Protein AF-A0AAN6XUP8-F1 (afdb_monomer_lite)

Radius of gyration: 24.89 Å; chains: 1; bounding box: 35×72×82 Å

Sequence (169 aa):
DGTSRHLLEGSRAVVALKTVSRFWGEDKVQHYRWAERGESYCNKLCTAAREVKGWDEAVVKLNRLIHSRARQLRVGGVKVSVNSIEPQDLISLRVWSHKDTYTRKVDEREIVLPFRELAATDLPAGFCFDRFGLLIRMEEQRPESVPEGGVMIDGVVSEWSQQVQRPRK

Organism: NCBI:txid261697

Secondary structure (DSSP, 8-state):
--SSHHHHTT-HHHHHHHHHHHHH-HHHHHHTTGGGG-HHHHHHHHHHHHHS--HHHHHHHHHHHHHHHHHHS-TT-S---S----HHHHHHHHH--SSS-EEEEETTEEEEE-SSPPPGGGSPTTEEE-TTS-EEEPP------------------------------

Structure (mmCIF, N/CA/C/O backbone):
data_AF-A0AAN6XUP8-F1
#
_entry.id   AF-A0AAN6XUP8-F1
#
loop_
_atom_site.group_PDB
_atom_site.id
_atom_site.type_symbol
_atom_site.label_atom_id
_atom_site.label_alt_id
_atom_site.label_comp_id
_atom_site.label_asym_id
_atom_site.label_entity_id
_atom_site.label_seq_id
_atom_site.pdbx_PDB_ins_code
_atom_site.Cartn_x
_atom_site.Cartn_y
_atom_site.Cartn_z
_atom_site.occupancy
_atom_site.B_iso_or_equiv
_atom_site.auth_seq_id
_atom_site.auth_comp_id
_atom_site.auth_asym_id
_atom_site.auth_atom_id
_atom_site.pdbx_PDB_model_num
ATOM 1 N N . ASP A 1 1 ? -10.607 -14.827 34.133 1.00 43.28 1 ASP A N 1
ATOM 2 C CA . ASP A 1 1 ? -9.532 -14.628 33.149 1.00 43.28 1 ASP A CA 1
ATOM 3 C C . ASP A 1 1 ? -10.040 -13.738 32.011 1.00 43.28 1 ASP A C 1
ATOM 5 O O . ASP A 1 1 ? -10.619 -14.221 31.048 1.00 43.28 1 ASP A O 1
ATOM 9 N N . GLY A 1 2 ? -10.012 -12.415 32.211 1.00 45.12 2 GLY A N 1
ATOM 10 C CA . GLY A 1 2 ? -10.799 -11.459 31.409 1.00 45.12 2 GLY A CA 1
ATOM 11 C C . GLY A 1 2 ? -10.144 -10.092 31.208 1.00 45.12 2 GLY A C 1
ATOM 12 O O . GLY A 1 2 ? -10.794 -9.155 30.761 1.00 45.12 2 GLY A O 1
ATOM 13 N N . THR A 1 3 ? -8.859 -9.957 31.530 1.00 47.84 3 THR A N 1
ATOM 14 C CA . THR A 1 3 ? -8.181 -8.653 31.624 1.00 47.84 3 THR A CA 1
ATOM 15 C C . THR A 1 3 ? -7.469 -8.231 30.333 1.00 47.84 3 THR A C 1
ATOM 17 O O . THR A 1 3 ? -7.049 -7.086 30.212 1.00 47.84 3 THR A O 1
ATOM 20 N N . SER A 1 4 ? -7.346 -9.123 29.341 1.00 47.72 4 SER A N 1
ATOM 21 C CA . SER A 1 4 ? -6.520 -8.876 28.145 1.00 47.72 4 SER A CA 1
ATOM 22 C C . SER A 1 4 ? -7.267 -8.191 26.985 1.00 47.72 4 SER A C 1
ATOM 24 O O . SER A 1 4 ? -6.672 -7.418 26.238 1.00 47.72 4 SER A O 1
ATOM 26 N N . ARG A 1 5 ? -8.591 -8.382 26.852 1.00 45.69 5 ARG A N 1
ATOM 27 C CA . ARG A 1 5 ? -9.361 -7.776 25.741 1.00 45.69 5 ARG A CA 1
ATOM 28 C C . ARG A 1 5 ? -9.544 -6.261 25.883 1.00 45.69 5 ARG A C 1
ATOM 30 O O . ARG A 1 5 ? -9.536 -5.559 24.880 1.00 45.69 5 ARG A O 1
ATOM 37 N N . HIS A 1 6 ? -9.618 -5.749 27.111 1.00 40.41 6 HIS A N 1
ATOM 38 C CA . HIS A 1 6 ? -9.923 -4.335 27.360 1.00 40.41 6 HIS A CA 1
ATOM 39 C C . HIS A 1 6 ? -8.721 -3.384 27.184 1.00 40.41 6 HIS A C 1
ATOM 41 O O . HIS A 1 6 ? -8.918 -2.203 26.910 1.00 40.41 6 HIS A O 1
ATOM 47 N N . LEU A 1 7 ? -7.477 -3.873 27.298 1.00 46.56 7 LEU A N 1
ATOM 48 C CA . LEU A 1 7 ? -6.267 -3.053 27.099 1.00 46.56 7 LEU A CA 1
ATOM 49 C C . LEU A 1 7 ? -5.947 -2.802 25.617 1.00 46.56 7 LEU A C 1
ATOM 51 O O . LEU A 1 7 ? -5.329 -1.794 25.276 1.00 46.56 7 LEU A O 1
ATOM 55 N N . LEU A 1 8 ? -6.390 -3.686 24.721 1.00 51.88 8 LEU A N 1
ATOM 56 C CA . LEU A 1 8 ? -6.161 -3.539 23.282 1.00 51.88 8 LEU A CA 1
ATOM 57 C C . LEU A 1 8 ? -7.127 -2.532 22.646 1.00 51.88 8 LEU A C 1
ATOM 59 O O . LEU A 1 8 ? -6.743 -1.818 21.717 1.00 51.88 8 LEU A O 1
ATOM 63 N N . GLU A 1 9 ? -8.343 -2.414 23.183 1.00 49.88 9 GLU A N 1
ATOM 64 C CA . GLU A 1 9 ? -9.454 -1.666 22.582 1.00 49.88 9 GLU A CA 1
ATOM 65 C C . GLU A 1 9 ? -9.272 -0.133 22.595 1.00 49.88 9 GLU A C 1
ATOM 67 O O . GLU A 1 9 ? -9.899 0.577 21.804 1.00 49.88 9 GLU A O 1
ATOM 72 N N . GLY A 1 10 ? -8.335 0.366 23.411 1.00 58.22 10 GLY A N 1
ATOM 73 C CA . GLY A 1 10 ? -7.898 1.768 23.459 1.00 58.22 10 GLY A CA 1
ATOM 74 C C . GLY A 1 10 ? -6.477 2.024 22.942 1.00 58.22 10 GLY A C 1
ATOM 75 O O . GLY A 1 10 ? -5.986 3.148 23.044 1.00 58.22 10 GLY A O 1
ATOM 76 N N . SER A 1 11 ? -5.788 1.012 22.404 1.00 81.62 11 SER A N 1
ATOM 77 C CA . SER A 1 11 ? -4.419 1.202 21.916 1.00 81.62 11 SER A CA 1
ATOM 78 C C . SER A 1 11 ? -4.391 2.117 20.686 1.00 81.62 11 SER A C 1
ATOM 80 O O . SER A 1 11 ? -5.268 2.071 19.816 1.00 81.62 11 SER A O 1
ATOM 82 N N . ARG A 1 12 ? -3.345 2.943 20.568 1.00 86.06 12 ARG A N 1
ATOM 83 C CA . ARG A 1 12 ? -3.143 3.815 19.397 1.00 86.06 12 ARG A CA 1
ATOM 84 C C . ARG A 1 12 ? -3.084 3.015 18.094 1.00 86.06 12 ARG A C 1
ATOM 86 O O . ARG A 1 12 ? -3.582 3.486 17.075 1.00 86.06 12 ARG A O 1
ATOM 93 N N . ALA A 1 13 ? -2.562 1.788 18.149 1.00 91.75 13 ALA A N 1
ATOM 94 C CA . ALA A 1 13 ? -2.577 0.845 17.036 1.00 91.75 13 ALA A CA 1
ATOM 95 C C . ALA A 1 13 ? -4.009 0.522 16.574 1.00 91.75 13 ALA A C 1
ATOM 97 O O . ALA A 1 13 ? -4.299 0.608 15.383 1.00 91.75 13 ALA A O 1
ATOM 98 N N . VAL A 1 14 ? -4.931 0.232 17.498 1.00 92.56 14 VAL A N 1
ATOM 99 C CA . VAL A 1 14 ? -6.339 -0.034 17.164 1.00 92.56 14 VAL A CA 1
ATOM 100 C C . VAL A 1 14 ? -7.024 1.203 16.585 1.00 92.56 14 VAL A C 1
ATOM 102 O O . VAL A 1 14 ? -7.729 1.093 15.585 1.00 92.56 14 VAL A O 1
ATOM 105 N N . VAL A 1 15 ? -6.789 2.398 17.136 1.00 94.94 15 VAL A N 1
ATOM 106 C CA . VAL A 1 15 ? -7.336 3.652 16.574 1.00 94.94 15 VAL A CA 1
ATOM 107 C C . VAL A 1 15 ? -6.807 3.908 15.157 1.00 94.94 15 VAL A C 1
ATOM 109 O O . VAL A 1 15 ? -7.564 4.289 14.255 1.00 94.94 15 VAL A O 1
ATOM 112 N N . ALA A 1 16 ? -5.515 3.663 14.938 1.00 96.50 16 ALA A N 1
ATOM 113 C CA . ALA A 1 16 ? -4.888 3.762 13.630 1.00 96.50 16 ALA A CA 1
ATOM 114 C C . ALA A 1 16 ? -5.517 2.773 12.636 1.00 96.50 16 ALA A C 1
ATOM 116 O O . ALA A 1 16 ? -5.927 3.181 11.552 1.00 96.50 16 ALA A O 1
ATOM 117 N N . LEU A 1 17 ? -5.690 1.506 13.016 1.00 97.19 17 LEU A N 1
ATOM 118 C CA . LEU A 1 17 ? -6.286 0.487 12.148 1.00 97.19 17 LEU A CA 1
ATOM 119 C C . LEU A 1 17 ? -7.780 0.702 11.891 1.00 97.19 17 LEU A C 1
ATOM 121 O O . LEU A 1 17 ? -8.226 0.471 10.771 1.00 97.19 17 LEU A O 1
ATOM 125 N N . LYS A 1 18 ? -8.541 1.237 12.855 1.00 97.44 18 LYS A N 1
ATOM 126 C CA . LYS A 1 18 ? -9.923 1.698 12.618 1.00 97.44 18 LYS A CA 1
ATOM 127 C C . LYS A 1 18 ? -9.966 2.778 11.536 1.00 97.44 18 LYS A C 1
ATOM 129 O O . LYS A 1 18 ? -10.863 2.780 10.700 1.00 97.44 18 LYS A O 1
ATOM 134 N N . THR A 1 19 ? -8.989 3.685 11.524 1.00 97.38 19 THR A N 1
ATOM 135 C CA . THR A 1 19 ? -8.879 4.710 10.476 1.00 97.38 19 THR A CA 1
ATOM 136 C C . THR A 1 19 ? -8.515 4.094 9.127 1.00 97.38 19 THR A C 1
ATOM 138 O O . THR A 1 19 ? -9.140 4.429 8.127 1.00 97.38 19 THR A O 1
ATOM 141 N N . VAL A 1 20 ? -7.549 3.173 9.091 1.00 98.06 20 VAL A N 1
ATOM 142 C CA . VAL A 1 20 ? -7.164 2.473 7.854 1.00 98.06 20 VAL A CA 1
ATOM 143 C C . VAL A 1 20 ? -8.343 1.685 7.284 1.00 98.06 20 VAL A C 1
ATOM 145 O O . VAL A 1 20 ? -8.612 1.789 6.094 1.00 98.06 20 VAL A O 1
ATOM 148 N N . SER A 1 21 ? -9.093 0.974 8.129 1.00 98.06 21 SER A N 1
ATOM 149 C CA . SER A 1 21 ? -10.299 0.235 7.736 1.00 98.06 21 SER A CA 1
ATOM 150 C C . SER A 1 21 ? -11.332 1.135 7.044 1.00 98.06 21 SER A C 1
ATOM 152 O O . SER A 1 21 ? -11.888 0.756 6.018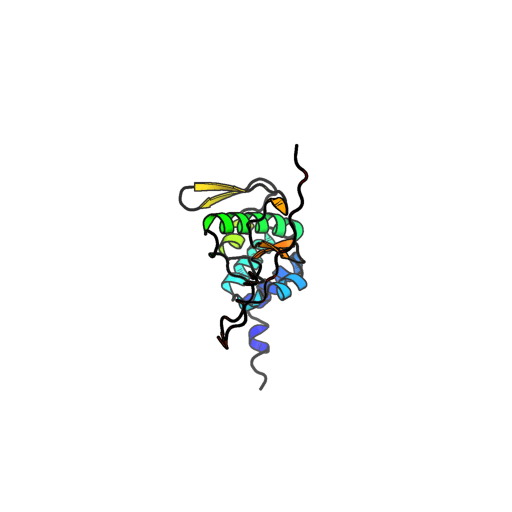 1.00 98.06 21 SER A O 1
ATOM 154 N N . ARG A 1 22 ? -11.526 2.373 7.524 1.00 98.31 22 ARG A N 1
ATOM 155 C CA . ARG A 1 22 ? -12.442 3.340 6.888 1.00 98.31 22 ARG A CA 1
ATOM 156 C C . ARG A 1 22 ? -12.023 3.755 5.476 1.00 98.31 22 ARG A C 1
ATOM 158 O O . ARG A 1 22 ? -12.892 4.117 4.693 1.00 98.31 22 ARG A O 1
ATOM 165 N N . PHE A 1 23 ? -10.726 3.759 5.174 1.00 98.25 23 PHE A N 1
ATOM 166 C CA . PHE A 1 23 ? -10.217 4.161 3.860 1.00 98.25 23 PHE A CA 1
ATOM 167 C C . PHE A 1 23 ? -10.035 2.971 2.916 1.00 98.25 23 PHE A C 1
ATOM 169 O O . PHE A 1 23 ? -10.466 3.020 1.770 1.00 98.25 23 PHE A O 1
ATOM 176 N N . TRP A 1 24 ? -9.415 1.891 3.388 1.00 98.25 24 TRP A N 1
ATOM 177 C CA . TRP A 1 24 ? -8.989 0.770 2.544 1.00 98.25 24 TRP A CA 1
ATOM 178 C C . TRP A 1 24 ? -9.816 -0.504 2.729 1.00 98.25 24 TRP A C 1
ATOM 180 O O . TRP A 1 24 ? -9.667 -1.440 1.946 1.00 98.25 24 TRP A O 1
ATOM 190 N N . GLY A 1 25 ? -10.700 -0.536 3.725 1.00 98.19 25 GLY A N 1
ATOM 191 C CA . GLY A 1 25 ? -11.541 -1.684 4.049 1.00 98.19 25 GLY A CA 1
ATOM 192 C C . GLY A 1 25 ? -10.975 -2.548 5.175 1.00 98.19 25 GLY A C 1
ATOM 193 O O . GLY A 1 25 ? -9.766 -2.766 5.297 1.00 98.19 25 GLY A O 1
ATOM 194 N N . GLU A 1 26 ? -11.874 -3.056 6.015 1.00 97.81 26 GLU A N 1
ATOM 195 C CA . GLU A 1 26 ? -11.540 -3.957 7.122 1.00 97.81 26 GLU A CA 1
ATOM 196 C C . GLU A 1 26 ? -10.979 -5.297 6.637 1.00 97.81 26 GLU A C 1
ATOM 198 O O . GLU A 1 26 ? -10.071 -5.857 7.249 1.00 97.81 26 GLU A O 1
ATOM 203 N N . ASP A 1 27 ? -11.471 -5.782 5.500 1.00 98.06 27 ASP A N 1
ATOM 204 C CA . ASP A 1 27 ? -11.033 -7.021 4.869 1.00 98.06 27 ASP A CA 1
ATOM 205 C C . ASP A 1 27 ? -9.527 -7.015 4.560 1.00 98.06 27 ASP A C 1
ATOM 207 O O . ASP A 1 27 ? -8.857 -8.022 4.788 1.00 98.06 27 ASP A O 1
ATOM 211 N N . LYS A 1 28 ? -8.964 -5.870 4.150 1.00 98.00 28 LYS A N 1
ATOM 212 C CA . LYS A 1 28 ? -7.513 -5.703 3.938 1.00 98.00 28 LYS A CA 1
ATOM 213 C C . LYS A 1 28 ? -6.775 -5.698 5.273 1.00 98.00 28 LYS A C 1
ATOM 215 O O . LYS A 1 28 ? -5.766 -6.384 5.416 1.00 98.00 28 LYS A O 1
ATOM 220 N N . VAL A 1 29 ? -7.289 -4.965 6.267 1.00 97.19 29 VAL A N 1
ATOM 221 C CA . VAL A 1 29 ? -6.680 -4.895 7.609 1.00 97.19 29 VAL A CA 1
ATOM 222 C C . VAL A 1 29 ? -6.511 -6.287 8.214 1.00 97.19 29 VAL A C 1
ATOM 224 O O . VAL A 1 29 ? -5.436 -6.599 8.736 1.00 97.19 29 VAL A O 1
ATOM 227 N N . GLN A 1 30 ? -7.549 -7.119 8.107 1.00 96.44 30 GLN A N 1
ATOM 228 C CA . GLN A 1 30 ? -7.539 -8.497 8.590 1.00 96.44 30 GLN A CA 1
ATOM 229 C C . GLN A 1 30 ? -6.640 -9.390 7.733 1.00 96.44 30 GLN A C 1
ATOM 231 O O . GLN A 1 30 ? -5.786 -10.097 8.266 1.00 96.44 30 GLN A O 1
ATOM 236 N N . HIS A 1 31 ? -6.781 -9.331 6.405 1.00 96.31 31 HIS A N 1
ATOM 237 C CA . HIS A 1 31 ? -6.014 -10.177 5.493 1.00 96.31 31 HIS A CA 1
ATOM 238 C C . HIS A 1 31 ? -4.504 -9.992 5.654 1.00 96.31 31 HIS A C 1
ATOM 240 O O . HIS A 1 31 ? -3.778 -10.970 5.819 1.00 96.31 31 HIS A O 1
ATOM 246 N N . TYR A 1 32 ? -4.037 -8.743 5.694 1.00 96.12 32 TYR A N 1
ATOM 247 C CA . TYR A 1 32 ? -2.618 -8.422 5.843 1.00 96.12 32 TYR A CA 1
ATOM 248 C C . TYR A 1 32 ? -2.126 -8.431 7.292 1.00 96.12 32 TYR A C 1
ATOM 250 O O . TYR A 1 32 ? -0.963 -8.102 7.545 1.00 96.12 32 TYR A O 1
ATOM 258 N N . ARG A 1 33 ? -2.996 -8.768 8.251 1.00 95.38 33 ARG A N 1
ATOM 259 C CA . ARG A 1 33 ? -2.662 -8.889 9.677 1.00 95.38 33 ARG A CA 1
ATOM 260 C C . ARG A 1 33 ? -1.885 -7.684 10.210 1.00 95.38 33 ARG A C 1
ATOM 262 O O . ARG A 1 33 ? -0.920 -7.816 10.961 1.00 95.38 33 ARG A O 1
ATOM 269 N N . TRP A 1 34 ? -2.277 -6.470 9.814 1.00 95.50 34 TRP A N 1
ATOM 270 C CA . TRP A 1 34 ? -1.513 -5.265 10.165 1.00 95.50 34 TRP A CA 1
ATOM 271 C C . TRP A 1 34 ? -1.442 -5.014 11.678 1.00 95.50 34 TRP A C 1
ATOM 273 O O . TRP A 1 34 ? -0.471 -4.418 12.142 1.00 95.50 34 TRP A O 1
ATOM 283 N N . ALA A 1 35 ? -2.404 -5.535 12.445 1.00 92.81 35 ALA A N 1
ATOM 284 C CA . ALA A 1 35 ? -2.395 -5.515 13.909 1.00 92.81 35 ALA A CA 1
ATOM 285 C C . ALA A 1 35 ? -1.162 -6.195 14.526 1.00 92.81 35 ALA A C 1
ATOM 287 O O . ALA A 1 35 ? -0.684 -5.757 15.570 1.00 92.81 35 ALA A O 1
ATOM 288 N N . GLU A 1 36 ? -0.596 -7.204 13.862 1.00 92.75 36 GLU A N 1
ATOM 289 C CA . GLU A 1 36 ? 0.552 -7.969 14.364 1.00 92.75 36 GLU A CA 1
ATOM 290 C C . GLU A 1 36 ? 1.889 -7.228 14.177 1.00 92.75 36 GLU A C 1
ATOM 292 O O . GLU A 1 36 ? 2.898 -7.588 14.777 1.00 92.75 36 GLU A O 1
ATOM 297 N N . ARG A 1 37 ? 1.923 -6.158 13.368 1.00 92.44 37 ARG A N 1
ATOM 298 C CA . ARG A 1 37 ? 3.155 -5.405 13.052 1.00 92.44 37 ARG A CA 1
ATOM 299 C C . ARG A 1 37 ? 3.529 -4.358 14.112 1.00 92.44 37 ARG A C 1
ATOM 301 O O . ARG A 1 37 ? 4.581 -3.727 14.001 1.00 92.44 37 ARG A O 1
ATOM 308 N N . GLY A 1 38 ? 2.675 -4.154 15.115 1.00 92.19 38 GLY A N 1
ATOM 309 C CA . GLY A 1 38 ? 2.888 -3.207 16.209 1.00 92.19 38 GLY A CA 1
ATOM 310 C C . GLY A 1 38 ? 2.503 -1.756 15.894 1.00 92.19 38 GLY A C 1
ATOM 311 O O . GLY A 1 38 ? 2.227 -1.365 14.756 1.00 92.19 38 GLY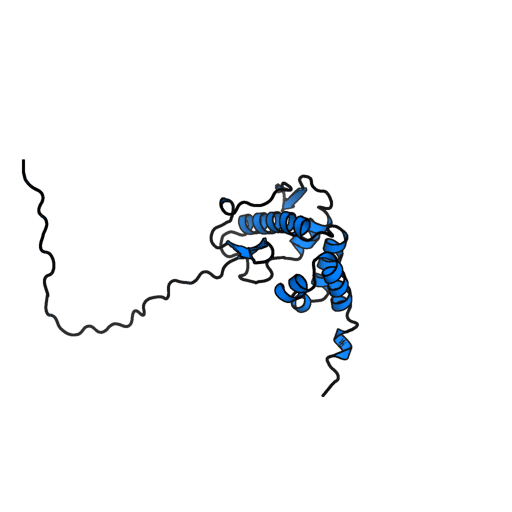 A O 1
ATOM 312 N N . GLU A 1 39 ? 2.487 -0.926 16.939 1.00 94.56 39 GLU A N 1
ATOM 313 C CA . GLU A 1 39 ? 1.937 0.436 16.897 1.00 94.56 39 GLU A CA 1
ATOM 314 C C . GLU A 1 39 ? 2.655 1.359 15.899 1.00 94.56 39 GLU A C 1
ATOM 316 O O . GLU A 1 39 ? 2.009 2.063 15.123 1.00 94.56 39 GLU A O 1
ATOM 321 N N . SER A 1 40 ? 3.992 1.337 15.870 1.00 95.25 40 SER A N 1
ATOM 322 C CA . SER A 1 40 ? 4.790 2.200 14.983 1.00 95.25 40 SER A CA 1
ATOM 323 C C . SER A 1 40 ? 4.496 1.951 13.500 1.00 95.2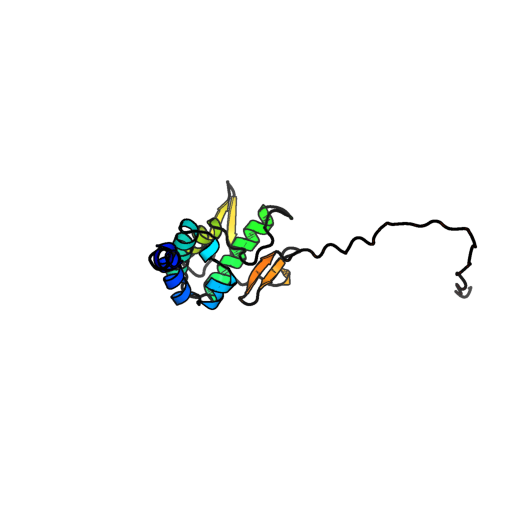5 40 SER A C 1
ATOM 325 O O . SER A 1 40 ? 4.480 2.895 12.702 1.00 95.25 40 SER A O 1
ATOM 327 N N . TYR A 1 41 ? 4.239 0.692 13.129 1.00 96.31 41 TYR A N 1
ATOM 328 C CA . TYR A 1 41 ? 3.820 0.322 11.781 1.00 96.31 41 TYR A CA 1
ATOM 329 C C . TYR A 1 41 ? 2.398 0.821 11.504 1.00 96.31 41 TYR A C 1
ATOM 331 O O . TYR A 1 41 ? 2.177 1.518 10.514 1.00 96.31 41 TYR A O 1
ATOM 339 N N . CYS A 1 42 ? 1.456 0.549 12.415 1.00 97.31 42 CYS A N 1
ATOM 340 C CA . CYS A 1 42 ? 0.058 0.971 12.285 1.00 97.31 42 CYS A CA 1
ATOM 341 C C . CYS A 1 42 ? -0.079 2.496 12.132 1.00 97.31 42 CYS A C 1
ATOM 343 O O . CYS A 1 42 ? -0.873 2.969 11.322 1.00 97.31 42 CYS A O 1
ATOM 345 N N . ASN A 1 43 ? 0.731 3.283 12.845 1.00 96.88 43 ASN A N 1
ATOM 346 C CA . ASN A 1 43 ? 0.726 4.744 12.736 1.00 96.88 43 ASN A CA 1
ATOM 347 C C . ASN A 1 43 ? 1.208 5.236 11.360 1.00 96.88 43 ASN A C 1
ATOM 349 O O . ASN A 1 43 ? 0.609 6.148 10.784 1.00 96.88 43 ASN A O 1
ATOM 353 N N . LYS A 1 44 ? 2.262 4.625 10.798 1.00 97.94 44 LYS A N 1
A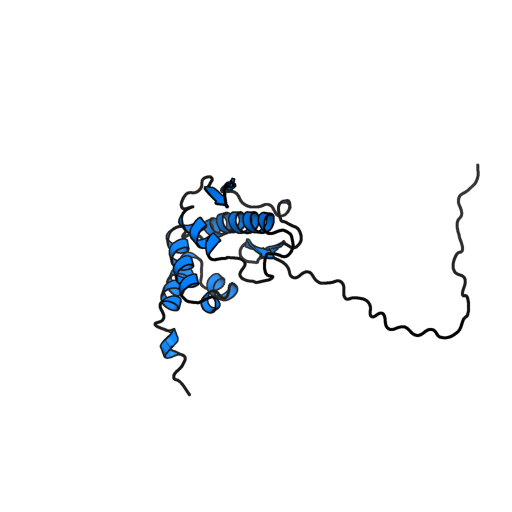TOM 354 C CA . LYS A 1 44 ? 2.720 4.935 9.429 1.00 97.94 44 LYS A CA 1
ATOM 355 C C . LYS A 1 44 ? 1.661 4.568 8.399 1.00 97.94 44 LYS A C 1
ATOM 357 O O . LYS A 1 44 ? 1.373 5.368 7.516 1.00 97.94 44 LYS A O 1
ATOM 362 N N . LEU A 1 45 ? 1.051 3.400 8.565 1.00 97.88 45 LEU A N 1
ATOM 363 C CA . LEU A 1 45 ? -0.014 2.904 7.704 1.00 97.88 45 LEU A CA 1
ATOM 364 C C . LEU A 1 45 ? -1.226 3.845 7.712 1.00 97.88 45 LEU A C 1
ATOM 366 O O . LEU A 1 45 ? -1.700 4.246 6.657 1.00 97.88 45 LEU A O 1
ATOM 370 N N . CYS A 1 46 ? -1.668 4.274 8.896 1.00 98.06 46 CYS A N 1
ATOM 371 C CA . CYS A 1 46 ? -2.741 5.257 9.062 1.00 98.06 46 CYS A CA 1
ATOM 372 C C . CYS A 1 46 ? -2.405 6.596 8.399 1.00 98.06 46 CYS A C 1
ATOM 374 O O . CYS A 1 46 ? -3.255 7.191 7.740 1.00 98.06 46 CYS A O 1
ATOM 376 N N . THR A 1 47 ? -1.160 7.055 8.527 1.00 98.00 47 THR A N 1
ATOM 377 C CA . THR A 1 47 ? -0.726 8.302 7.888 1.00 98.00 47 THR A CA 1
ATOM 378 C C . THR A 1 47 ? -0.752 8.170 6.365 1.00 98.00 47 THR A C 1
ATOM 380 O O . THR A 1 47 ? -1.294 9.039 5.697 1.00 98.00 47 THR A O 1
ATOM 383 N N . ALA A 1 48 ? -0.244 7.066 5.813 1.00 98.00 48 ALA A N 1
ATOM 384 C CA . ALA A 1 48 ? -0.279 6.815 4.375 1.00 98.00 48 ALA A CA 1
ATOM 385 C C . ALA A 1 48 ? -1.716 6.689 3.831 1.00 98.00 48 ALA A C 1
ATOM 387 O O . ALA A 1 48 ? -2.025 7.270 2.797 1.00 98.00 48 ALA A O 1
ATOM 388 N N . ALA A 1 49 ? -2.613 6.010 4.554 1.00 97.88 49 ALA A N 1
ATOM 389 C CA . ALA A 1 49 ? -4.020 5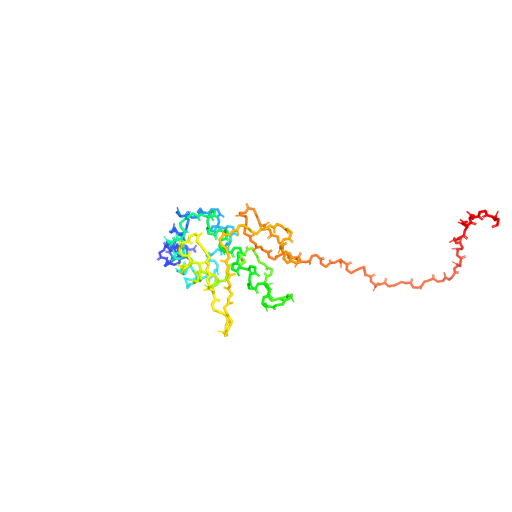.864 4.168 1.00 97.88 49 ALA A CA 1
ATOM 390 C C . ALA A 1 49 ? -4.809 7.184 4.194 1.00 97.88 49 ALA A C 1
ATOM 392 O O . ALA A 1 49 ? -5.791 7.331 3.472 1.00 97.88 49 ALA A O 1
ATOM 393 N N . ARG A 1 50 ? -4.394 8.163 5.009 1.00 97.50 50 ARG A N 1
ATOM 394 C CA . ARG A 1 50 ? -4.999 9.505 4.999 1.00 97.50 50 ARG A CA 1
ATOM 395 C C . ARG A 1 50 ? -4.637 10.297 3.747 1.00 97.50 50 ARG A C 1
ATOM 397 O O . ARG A 1 50 ? -5.491 11.033 3.254 1.00 97.50 50 ARG A O 1
ATOM 404 N N . GLU A 1 51 ? -3.409 10.131 3.260 1.00 97.38 51 GLU A N 1
ATOM 405 C CA . GLU A 1 51 ? -2.925 10.784 2.039 1.00 97.38 51 GLU A CA 1
ATOM 406 C C . GLU A 1 51 ? -3.475 10.096 0.785 1.00 97.38 51 GLU A C 1
ATOM 408 O O . GLU A 1 51 ? -4.011 10.752 -0.103 1.00 97.38 51 GLU A O 1
ATOM 413 N N . VAL A 1 52 ? -3.421 8.762 0.735 1.00 97.31 52 VAL A N 1
ATOM 414 C CA . VAL A 1 52 ? -3.913 7.960 -0.393 1.00 97.31 52 VAL A CA 1
ATOM 415 C C . VAL A 1 52 ? -5.121 7.151 0.062 1.00 97.31 52 VAL A C 1
ATOM 417 O O . VAL A 1 52 ? -5.003 6.005 0.492 1.00 97.31 52 VAL A O 1
ATOM 420 N N . LYS A 1 53 ? -6.301 7.774 0.003 1.00 96.69 53 LYS A N 1
ATOM 421 C CA . LYS A 1 53 ? -7.536 7.225 0.589 1.00 96.69 53 LYS A CA 1
ATOM 422 C C . LYS A 1 53 ? -8.106 6.029 -0.168 1.00 96.69 53 LYS A C 1
ATOM 424 O O . LYS A 1 53 ? -8.698 5.159 0.455 1.00 96.69 53 LYS A O 1
ATOM 429 N N . GLY A 1 54 ? -7.963 5.995 -1.492 1.00 96.88 54 GLY A N 1
ATOM 430 C CA . GLY A 1 54 ? -8.492 4.913 -2.321 1.00 96.88 54 GLY A CA 1
ATOM 431 C C . GLY A 1 54 ? -7.553 3.712 -2.343 1.00 96.88 54 GLY A C 1
ATOM 432 O O . GLY A 1 54 ? -6.370 3.873 -2.644 1.00 96.88 54 GLY A O 1
ATOM 433 N N . TRP A 1 55 ? -8.079 2.514 -2.072 1.00 97.81 55 TRP A N 1
ATOM 434 C CA . TRP A 1 55 ? -7.289 1.281 -2.155 1.00 97.81 55 TRP A CA 1
ATOM 435 C C . TRP A 1 55 ? -6.727 1.051 -3.564 1.00 97.81 55 TRP A C 1
ATOM 437 O O . TRP A 1 55 ? -5.545 0.752 -3.686 1.00 97.81 55 TRP A O 1
ATOM 447 N N . ASP A 1 56 ? -7.518 1.273 -4.617 1.00 97.12 56 ASP A N 1
ATOM 448 C CA . ASP A 1 56 ? -7.086 1.055 -6.009 1.00 97.12 56 ASP A CA 1
ATOM 449 C C . ASP A 1 56 ? -5.884 1.935 -6.388 1.00 97.12 56 ASP A C 1
ATOM 451 O O . ASP A 1 56 ? -4.959 1.514 -7.076 1.00 97.12 56 ASP A O 1
ATOM 455 N N . GLU A 1 57 ? -5.840 3.163 -5.873 1.00 97.44 57 GLU A N 1
ATOM 456 C CA . GLU A 1 57 ? -4.679 4.034 -6.047 1.00 97.44 57 GLU A CA 1
ATOM 457 C C . GLU A 1 57 ? -3.497 3.585 -5.180 1.00 97.44 57 GLU A C 1
ATOM 459 O O . GLU A 1 57 ? -2.352 3.553 -5.645 1.00 97.44 57 GLU A O 1
ATOM 464 N N . ALA A 1 58 ? -3.766 3.233 -3.920 1.00 97.69 58 ALA A N 1
ATOM 465 C CA . ALA A 1 58 ? -2.747 2.780 -2.986 1.00 97.69 58 ALA A CA 1
ATOM 466 C C . ALA A 1 58 ? -2.042 1.522 -3.503 1.00 97.69 58 ALA A C 1
ATOM 468 O O . ALA A 1 58 ? -0.814 1.470 -3.477 1.00 97.69 58 ALA A O 1
ATOM 469 N N . VAL A 1 59 ? -2.784 0.543 -4.026 1.00 97.44 59 VAL A N 1
ATOM 470 C CA . VAL A 1 59 ? -2.225 -0.721 -4.513 1.00 97.44 59 VAL A CA 1
ATOM 471 C C . VAL A 1 59 ? -1.335 -0.508 -5.738 1.00 97.44 59 VAL A C 1
ATOM 473 O O . VAL A 1 59 ? -0.244 -1.072 -5.786 1.00 97.44 59 VAL A O 1
ATOM 476 N N . VAL A 1 60 ? -1.694 0.389 -6.667 1.00 97.75 60 VAL A N 1
ATOM 477 C CA . VAL A 1 60 ? -0.832 0.746 -7.812 1.00 97.75 60 VAL A CA 1
ATOM 478 C C . VAL A 1 60 ? 0.519 1.286 -7.337 1.00 97.75 60 VAL A C 1
ATOM 480 O O . VAL A 1 60 ? 1.576 0.827 -7.782 1.00 97.75 60 VAL A O 1
ATOM 483 N N . LYS A 1 61 ? 0.501 2.236 -6.396 1.00 97.88 61 LYS A N 1
ATOM 484 C CA . LYS A 1 61 ? 1.719 2.859 -5.857 1.00 97.88 61 LYS A CA 1
ATOM 485 C C . LYS A 1 61 ? 2.539 1.873 -5.022 1.00 97.88 61 LYS A C 1
ATOM 487 O O . LYS A 1 61 ? 3.754 1.771 -5.204 1.00 97.88 61 LYS A O 1
ATOM 492 N N . LEU A 1 62 ? 1.889 1.111 -4.142 1.00 97.25 62 LEU A N 1
ATOM 493 C CA . LEU A 1 62 ? 2.532 0.092 -3.308 1.00 97.25 62 LEU A CA 1
ATOM 494 C C . LEU A 1 62 ? 3.197 -0.984 -4.159 1.00 97.25 62 LEU A C 1
ATOM 496 O O . LEU A 1 62 ? 4.350 -1.321 -3.909 1.00 97.25 62 LEU A O 1
ATOM 500 N N . ASN A 1 63 ? 2.535 -1.454 -5.213 1.00 96.56 63 ASN A N 1
ATOM 501 C CA . ASN A 1 63 ? 3.100 -2.442 -6.124 1.00 96.56 63 ASN A CA 1
ATOM 502 C C . ASN A 1 63 ? 4.382 -1.937 -6.789 1.00 96.56 63 ASN A C 1
ATOM 504 O O . ASN A 1 63 ? 5.366 -2.671 -6.857 1.00 96.56 63 ASN A O 1
ATOM 508 N N . ARG A 1 64 ? 4.432 -0.664 -7.203 1.00 95.75 64 ARG A N 1
ATOM 509 C CA . ARG A 1 64 ? 5.658 -0.049 -7.741 1.00 95.75 64 ARG A CA 1
ATOM 510 C C . ARG A 1 64 ? 6.777 0.029 -6.703 1.00 95.75 64 ARG A C 1
ATOM 512 O O . ARG A 1 64 ? 7.929 -0.258 -7.034 1.00 95.75 64 ARG A O 1
ATOM 519 N N . LEU A 1 65 ? 6.450 0.376 -5.460 1.00 94.75 65 LEU A N 1
ATOM 520 C CA . LEU A 1 65 ? 7.413 0.460 -4.358 1.00 94.75 65 LEU A CA 1
ATOM 521 C C . LEU A 1 65 ? 7.979 -0.918 -3.983 1.00 94.75 65 LEU A C 1
ATOM 523 O O . LEU A 1 65 ? 9.202 -1.078 -3.916 1.00 94.75 65 LEU A O 1
ATOM 527 N N . ILE A 1 66 ? 7.108 -1.915 -3.819 1.00 93.25 66 ILE A N 1
ATOM 528 C CA . ILE A 1 66 ? 7.474 -3.303 -3.510 1.00 93.25 66 ILE A CA 1
ATOM 529 C C . ILE A 1 66 ? 8.309 -3.887 -4.650 1.00 93.25 66 ILE A C 1
ATOM 531 O O . ILE A 1 66 ? 9.370 -4.456 -4.399 1.00 93.25 66 ILE A O 1
ATOM 535 N N . HIS A 1 67 ? 7.889 -3.691 -5.902 1.00 92.06 67 HIS A N 1
ATOM 536 C CA . HIS A 1 67 ? 8.622 -4.157 -7.077 1.00 92.06 67 HIS A CA 1
ATOM 537 C C . HIS A 1 67 ? 10.024 -3.546 -7.167 1.00 92.06 67 HIS A C 1
ATOM 539 O O . HIS A 1 67 ? 11.010 -4.262 -7.354 1.00 92.06 67 HIS A O 1
ATOM 545 N N . SER A 1 68 ? 10.140 -2.227 -6.974 1.00 90.56 68 SER A N 1
ATOM 546 C CA . SER A 1 68 ? 11.438 -1.548 -6.939 1.00 90.56 68 SER A CA 1
ATOM 547 C C . SER A 1 68 ? 12.343 -2.128 -5.853 1.00 90.56 68 SER A C 1
ATOM 549 O O . SER A 1 68 ? 13.522 -2.371 -6.109 1.00 90.56 68 SER A O 1
ATOM 551 N N . ARG A 1 69 ? 11.807 -2.379 -4.652 1.00 89.38 69 ARG A N 1
ATOM 552 C CA . ARG A 1 69 ? 12.572 -2.991 -3.559 1.00 89.38 69 ARG A CA 1
ATOM 553 C C . ARG A 1 69 ? 12.996 -4.422 -3.894 1.00 89.38 69 ARG A C 1
ATOM 555 O O . ARG A 1 69 ? 14.148 -4.778 -3.663 1.00 89.38 69 ARG A O 1
ATOM 562 N N . ALA A 1 70 ? 12.098 -5.233 -4.451 1.00 87.44 70 ALA A N 1
ATOM 563 C CA . ALA A 1 70 ? 12.383 -6.617 -4.824 1.00 87.44 70 ALA A CA 1
ATOM 564 C C . ALA A 1 70 ? 13.538 -6.712 -5.835 1.00 87.44 70 ALA A C 1
ATOM 566 O O . ALA A 1 70 ? 14.405 -7.571 -5.700 1.00 87.44 70 ALA A O 1
ATOM 567 N N . ARG A 1 71 ? 13.605 -5.781 -6.798 1.00 85.06 71 ARG A N 1
ATOM 568 C CA . ARG A 1 71 ? 14.718 -5.705 -7.760 1.00 85.06 71 ARG A CA 1
ATOM 569 C C . ARG A 1 71 ? 16.051 -5.307 -7.122 1.00 85.06 71 ARG A C 1
ATOM 571 O O . ARG A 1 71 ? 17.093 -5.747 -7.596 1.00 85.06 71 ARG A O 1
ATOM 578 N N . GLN A 1 72 ? 16.034 -4.489 -6.071 1.00 80.50 72 GLN A N 1
ATOM 579 C CA . GLN A 1 72 ? 17.251 -4.024 -5.392 1.00 80.50 72 GLN A CA 1
ATOM 580 C C . GLN A 1 72 ? 17.866 -5.092 -4.483 1.00 80.50 72 GLN A C 1
ATOM 582 O O . GLN A 1 72 ? 19.082 -5.251 -4.466 1.00 80.50 72 GLN A O 1
ATOM 587 N N . LEU A 1 73 ? 17.040 -5.840 -3.745 1.00 70.69 73 LEU A N 1
ATOM 588 C CA . LEU A 1 73 ? 17.515 -6.758 -2.702 1.00 70.69 73 LEU A CA 1
ATOM 589 C C . LEU A 1 73 ? 18.103 -8.086 -3.223 1.00 70.69 73 LEU A C 1
ATOM 591 O O . LEU A 1 73 ? 18.590 -8.873 -2.415 1.00 70.69 73 LEU A O 1
ATOM 595 N N . ARG A 1 74 ? 18.100 -8.327 -4.546 1.00 61.97 74 ARG A N 1
ATOM 596 C CA . ARG A 1 74 ? 18.382 -9.627 -5.197 1.00 61.97 74 ARG A CA 1
ATOM 597 C C . ARG A 1 74 ? 17.448 -10.755 -4.702 1.00 61.97 74 ARG A C 1
ATOM 599 O O . ARG A 1 74 ? 16.773 -10.654 -3.675 1.00 61.97 74 ARG A O 1
ATOM 606 N N . VAL A 1 75 ? 17.337 -11.824 -5.495 1.00 53.56 75 VAL A N 1
ATOM 607 C CA . VAL A 1 75 ? 16.427 -12.957 -5.234 1.00 53.56 75 VAL A CA 1
ATOM 608 C C . VAL A 1 75 ? 16.730 -13.549 -3.849 1.00 53.56 75 VAL A C 1
ATOM 610 O O . VAL A 1 75 ? 17.851 -13.973 -3.594 1.00 53.56 75 VAL A O 1
ATOM 613 N N . GLY A 1 76 ? 15.741 -13.529 -2.946 1.00 56.25 76 GLY A N 1
ATOM 614 C CA . GLY A 1 76 ? 15.864 -14.029 -1.567 1.00 56.25 76 GLY A CA 1
ATOM 615 C C . GLY A 1 76 ? 15.632 -12.991 -0.460 1.00 56.25 76 GLY A C 1
ATOM 616 O O . GLY A 1 76 ? 15.280 -13.382 0.649 1.00 56.25 76 GLY A O 1
ATOM 617 N N . GLY A 1 77 ? 15.747 -11.688 -0.750 1.00 61.91 77 GLY A N 1
ATOM 618 C CA . GLY A 1 77 ? 15.650 -10.628 0.269 1.00 61.91 77 GLY A CA 1
ATOM 619 C C . GLY A 1 77 ? 14.232 -10.195 0.676 1.00 61.91 77 GLY A C 1
ATOM 620 O O . GLY A 1 77 ? 14.065 -9.503 1.678 1.00 61.91 77 GLY A O 1
ATOM 621 N N . VAL A 1 78 ? 13.197 -10.588 -0.074 1.00 68.31 78 VAL A N 1
ATOM 622 C CA . VAL A 1 78 ? 11.794 -10.314 0.285 1.00 68.31 78 VAL A CA 1
ATOM 623 C C . VAL A 1 78 ? 11.230 -11.519 1.028 1.00 68.31 78 VAL A C 1
ATOM 625 O O . VAL A 1 78 ? 11.318 -12.642 0.538 1.00 68.31 78 VAL A O 1
ATOM 628 N N . LYS A 1 79 ? 10.663 -11.311 2.217 1.00 73.81 79 LYS A N 1
ATOM 629 C CA . LYS A 1 79 ? 10.076 -12.399 3.009 1.00 73.81 79 LYS A CA 1
ATOM 630 C C . LYS A 1 79 ? 8.832 -12.953 2.317 1.00 73.81 79 LYS A C 1
ATOM 632 O O . LYS A 1 79 ? 8.035 -12.187 1.783 1.00 73.81 79 LYS A O 1
ATOM 637 N N . VAL A 1 80 ? 8.658 -14.272 2.367 1.00 81.69 80 VAL A N 1
ATOM 638 C CA . VAL A 1 80 ? 7.369 -14.900 2.055 1.00 81.69 80 VAL A CA 1
ATOM 639 C C . VAL A 1 80 ? 6.411 -14.499 3.173 1.00 81.69 80 VAL A C 1
ATOM 641 O O . VAL A 1 80 ? 6.608 -14.854 4.334 1.00 81.69 80 VAL A O 1
ATOM 644 N N . SER A 1 81 ? 5.444 -13.648 2.851 1.00 82.12 81 SER A N 1
ATOM 645 C CA . SER A 1 81 ? 4.465 -13.139 3.805 1.00 82.12 81 SER A CA 1
ATOM 646 C C . SER A 1 81 ? 3.236 -12.638 3.068 1.00 82.12 81 SER A C 1
ATOM 648 O O . SER A 1 81 ? 3.346 -12.038 1.999 1.00 82.12 81 SER A O 1
ATOM 650 N N . VAL A 1 82 ? 2.074 -12.806 3.701 1.00 85.06 82 VAL A N 1
ATOM 651 C CA . VAL A 1 82 ? 0.825 -12.184 3.246 1.00 85.06 82 VAL A CA 1
ATOM 652 C C . VAL A 1 82 ? 0.961 -10.657 3.245 1.00 85.06 82 VAL A C 1
ATOM 654 O O . VAL A 1 82 ? 0.452 -9.990 2.355 1.00 85.06 82 VAL A O 1
ATOM 657 N N . ASN A 1 83 ? 1.712 -10.084 4.192 1.00 89.19 83 ASN A N 1
ATOM 658 C CA . ASN A 1 83 ? 1.974 -8.650 4.231 1.00 89.19 83 ASN A CA 1
ATOM 659 C C . ASN A 1 83 ? 3.339 -8.316 3.629 1.00 89.19 83 ASN A C 1
ATOM 661 O O . ASN A 1 83 ? 4.358 -8.310 4.320 1.00 89.19 83 ASN A O 1
ATOM 665 N N . SER A 1 84 ? 3.328 -7.969 2.347 1.00 90.31 84 SER A N 1
ATOM 666 C CA . SER A 1 84 ? 4.535 -7.562 1.624 1.00 90.31 84 SER A CA 1
ATOM 667 C C . SER A 1 84 ? 4.892 -6.079 1.790 1.00 90.31 84 SER A C 1
ATOM 669 O O . SER A 1 84 ? 5.902 -5.632 1.251 1.00 90.31 84 SER A O 1
ATOM 671 N N . ILE A 1 85 ? 4.112 -5.297 2.541 1.00 95.06 85 ILE A N 1
ATOM 672 C CA . ILE A 1 85 ? 4.372 -3.870 2.763 1.00 95.06 85 ILE A CA 1
ATOM 673 C C . ILE A 1 85 ? 5.367 -3.707 3.920 1.00 95.06 85 ILE A C 1
ATOM 675 O O . ILE A 1 85 ? 5.179 -4.245 5.017 1.00 95.06 85 ILE A O 1
ATOM 679 N N . GLU A 1 86 ? 6.421 -2.923 3.698 1.00 93.31 86 GLU A N 1
ATOM 680 C CA . GLU A 1 86 ? 7.374 -2.544 4.745 1.00 93.31 86 GLU A CA 1
ATOM 681 C C . GLU A 1 86 ? 7.233 -1.068 5.130 1.00 93.31 86 GLU A C 1
ATOM 683 O O . GLU A 1 86 ? 6.735 -0.260 4.339 1.00 93.31 86 GLU A O 1
ATOM 688 N N . PRO A 1 87 ? 7.717 -0.664 6.323 1.00 94.56 87 PRO A N 1
ATOM 689 C CA . PRO A 1 87 ? 7.641 0.721 6.780 1.00 94.56 87 PRO A CA 1
ATOM 690 C C . PRO A 1 87 ? 8.131 1.754 5.761 1.00 94.56 87 PRO A C 1
ATOM 692 O O . PRO A 1 87 ? 7.539 2.826 5.661 1.00 94.56 87 PRO A O 1
ATOM 695 N N . GLN A 1 88 ? 9.181 1.440 4.995 1.00 92.44 88 GLN A N 1
ATOM 696 C CA . GLN A 1 88 ? 9.726 2.364 4.002 1.00 92.44 88 GLN A CA 1
ATOM 697 C C . GLN A 1 88 ? 8.765 2.606 2.833 1.00 92.44 88 GLN A C 1
ATOM 699 O O . GLN A 1 88 ? 8.707 3.723 2.322 1.00 92.44 88 GLN A O 1
ATOM 704 N N . ASP A 1 89 ? 7.975 1.603 2.441 1.00 94.94 89 ASP A N 1
ATOM 705 C CA . ASP A 1 89 ? 6.968 1.779 1.392 1.00 94.94 89 ASP A CA 1
ATOM 706 C C . ASP A 1 89 ? 5.866 2.719 1.874 1.00 94.94 89 ASP A C 1
ATOM 708 O O . ASP A 1 89 ? 5.420 3.568 1.118 1.00 94.94 89 ASP A O 1
ATOM 712 N N . LEU A 1 90 ? 5.467 2.624 3.146 1.00 97.12 90 LEU A N 1
ATOM 713 C CA . LEU A 1 90 ? 4.452 3.505 3.734 1.00 97.12 90 LEU A CA 1
ATOM 714 C C . LEU A 1 90 ? 4.932 4.957 3.819 1.00 97.12 90 LEU A C 1
ATOM 716 O O . LEU A 1 90 ? 4.154 5.881 3.589 1.00 97.12 90 LEU A O 1
ATOM 720 N N . ILE A 1 91 ? 6.216 5.163 4.121 1.00 95.50 91 ILE A N 1
ATOM 721 C CA . ILE A 1 91 ? 6.835 6.494 4.115 1.00 95.50 91 ILE A CA 1
ATOM 722 C C . ILE A 1 91 ? 6.830 7.067 2.695 1.00 95.50 91 ILE A C 1
ATOM 724 O O . ILE A 1 91 ? 6.427 8.212 2.506 1.00 95.50 91 ILE A O 1
ATOM 728 N N . SER A 1 92 ? 7.219 6.276 1.693 1.00 95.50 92 SER A N 1
ATOM 729 C CA . SER A 1 92 ? 7.178 6.710 0.295 1.00 95.50 92 SER A CA 1
ATOM 730 C C . SER A 1 92 ? 5.753 6.939 -0.210 1.00 95.50 92 SER A C 1
ATOM 732 O O . SER A 1 92 ? 5.508 7.954 -0.851 1.00 95.50 92 SER A O 1
ATOM 734 N N . LEU A 1 93 ? 4.806 6.057 0.119 1.00 96.75 93 LEU A N 1
ATOM 735 C CA . LEU A 1 93 ? 3.400 6.178 -0.267 1.00 96.75 93 LEU A CA 1
ATOM 736 C C . LEU A 1 93 ? 2.783 7.466 0.278 1.00 96.75 93 LEU A C 1
ATOM 738 O O . LEU A 1 93 ? 2.076 8.155 -0.446 1.00 96.75 93 LEU A O 1
ATOM 742 N N . ARG A 1 94 ? 3.093 7.815 1.533 1.00 95.69 94 ARG A N 1
ATOM 743 C CA . ARG A 1 94 ? 2.662 9.077 2.143 1.00 95.69 94 ARG A CA 1
ATOM 744 C C . ARG A 1 94 ? 3.123 10.291 1.331 1.00 95.69 94 ARG A C 1
ATOM 746 O O . ARG A 1 94 ? 2.376 11.250 1.204 1.00 95.69 94 ARG A O 1
ATOM 753 N N . VAL A 1 95 ? 4.360 10.277 0.835 1.00 95.06 95 VAL A N 1
ATOM 754 C CA . VAL A 1 95 ? 4.929 11.404 0.074 1.00 95.06 95 VAL A CA 1
ATOM 755 C C . VAL A 1 95 ? 4.441 11.404 -1.377 1.00 95.06 95 VAL A C 1
ATOM 757 O O . VAL A 1 95 ? 4.320 12.462 -1.985 1.00 95.06 95 VAL A O 1
ATOM 760 N N . TRP A 1 96 ? 4.131 10.234 -1.934 1.00 95.44 96 TRP A N 1
ATOM 761 C CA . TRP A 1 96 ? 3.575 10.081 -3.275 1.00 95.44 96 TRP A CA 1
ATOM 762 C C . TRP A 1 96 ? 2.062 10.347 -3.282 1.00 95.44 96 TRP A C 1
ATOM 764 O O . TRP A 1 96 ? 1.261 9.462 -3.578 1.00 95.44 96 TRP A O 1
ATOM 774 N N . SER A 1 97 ? 1.652 11.564 -2.932 1.00 83.81 97 SER A N 1
ATOM 775 C CA . SER A 1 97 ? 0.235 11.930 -2.800 1.00 83.81 97 SER A CA 1
ATOM 776 C C . SER A 1 97 ? -0.467 12.129 -4.147 1.00 83.81 97 SER A C 1
ATOM 778 O O . SER A 1 97 ? -1.648 11.824 -4.275 1.00 83.81 97 SER A O 1
ATOM 780 N N . HIS A 1 98 ? 0.251 12.565 -5.181 1.00 88.81 98 HIS A N 1
ATOM 781 C CA . HIS A 1 98 ? -0.287 12.808 -6.521 1.00 88.81 98 HIS A CA 1
ATOM 782 C C . HIS A 1 98 ? -0.220 11.568 -7.429 1.00 88.81 98 HIS A C 1
ATOM 784 O O . HIS A 1 98 ? 0.441 10.575 -7.116 1.00 88.81 98 HIS A O 1
ATOM 790 N N . LYS A 1 99 ? -0.928 11.623 -8.563 1.00 91.38 99 LYS A N 1
ATOM 791 C CA . LYS A 1 99 ? -1.040 10.538 -9.559 1.00 91.38 99 LYS A CA 1
ATOM 792 C C . LYS A 1 99 ? -0.040 10.660 -10.713 1.00 91.38 99 LYS A C 1
ATOM 794 O O . LYS A 1 99 ? -0.274 10.115 -11.786 1.00 91.38 99 LYS A O 1
ATOM 799 N N . ASP A 1 100 ? 1.080 11.336 -10.485 1.00 90.88 100 ASP A N 1
ATOM 800 C CA . ASP A 1 100 ? 2.173 11.400 -11.456 1.00 90.88 100 ASP A CA 1
ATOM 801 C C . ASP A 1 100 ? 3.348 10.543 -10.994 1.00 90.88 100 ASP A C 1
ATOM 803 O O . ASP A 1 100 ? 3.281 9.796 -10.017 1.00 90.88 100 ASP A O 1
ATOM 807 N N . THR A 1 101 ? 4.446 10.640 -11.723 1.00 92.94 101 THR A N 1
ATOM 808 C CA . THR A 1 101 ? 5.695 9.967 -11.404 1.00 92.94 101 THR A CA 1
ATOM 809 C C . THR A 1 101 ? 6.239 10.382 -10.033 1.00 92.94 101 THR A C 1
ATOM 811 O O . THR A 1 101 ? 6.207 11.555 -9.656 1.00 92.94 101 THR A O 1
ATOM 814 N N . TYR A 1 102 ? 6.793 9.415 -9.304 1.00 93.50 102 TYR A N 1
ATOM 815 C CA . TYR A 1 102 ? 7.470 9.621 -8.028 1.00 93.50 102 TYR A CA 1
ATOM 816 C C . TYR A 1 102 ? 8.947 9.269 -8.125 1.00 93.50 102 TYR A C 1
ATOM 818 O O . TYR A 1 102 ? 9.309 8.161 -8.523 1.00 93.50 102 TYR A O 1
ATOM 826 N N . THR A 1 103 ? 9.803 10.199 -7.714 1.00 91.38 103 THR A N 1
ATOM 827 C CA . THR A 1 103 ? 11.244 9.969 -7.629 1.00 91.38 103 THR A CA 1
ATOM 828 C C . THR A 1 103 ? 11.612 9.576 -6.210 1.00 91.38 103 THR A C 1
ATOM 830 O O . THR A 1 103 ? 11.478 10.356 -5.266 1.00 91.38 103 THR A O 1
ATOM 833 N N . ARG A 1 104 ? 12.110 8.352 -6.060 1.00 85.38 104 ARG A N 1
ATOM 834 C CA . ARG A 1 104 ? 12.636 7.829 -4.805 1.00 85.38 104 ARG A CA 1
ATOM 835 C C . ARG A 1 104 ? 14.156 7.877 -4.836 1.00 85.38 104 ARG A C 1
ATOM 837 O O . ARG A 1 104 ? 14.766 7.295 -5.728 1.00 85.38 104 ARG A O 1
ATOM 844 N N . LYS A 1 105 ? 14.767 8.488 -3.823 1.00 82.88 105 LYS A N 1
ATOM 845 C CA . LYS A 1 105 ? 16.205 8.340 -3.574 1.00 82.88 105 LYS A CA 1
ATOM 846 C C . LYS A 1 105 ? 16.457 7.038 -2.825 1.00 82.88 105 LYS A C 1
ATOM 848 O O . LYS A 1 105 ? 15.843 6.789 -1.786 1.00 82.88 105 LYS A O 1
ATOM 853 N N . VAL A 1 106 ? 17.315 6.197 -3.384 1.00 78.50 106 VAL A N 1
ATOM 854 C CA . VAL A 1 106 ? 17.853 5.006 -2.726 1.00 78.50 106 VAL A CA 1
ATOM 855 C C . VAL A 1 106 ? 19.364 5.118 -2.820 1.00 78.50 106 VAL A C 1
ATOM 857 O O . VAL A 1 106 ? 19.914 5.110 -3.921 1.00 78.50 106 VAL A O 1
ATOM 860 N N . ASP A 1 107 ? 20.004 5.292 -1.667 1.00 77.69 107 ASP A N 1
ATOM 861 C CA . ASP A 1 107 ? 21.408 5.689 -1.555 1.00 77.69 107 ASP A CA 1
ATOM 862 C C . ASP A 1 107 ? 21.677 6.969 -2.374 1.00 77.69 107 ASP A C 1
ATOM 864 O O . ASP A 1 107 ? 21.048 8.001 -2.135 1.00 77.69 107 ASP A O 1
ATOM 868 N N . GLU A 1 108 ? 22.554 6.896 -3.376 1.00 76.56 108 GLU A N 1
ATOM 869 C CA . GLU A 1 108 ? 22.903 8.004 -4.278 1.00 76.56 108 GLU A CA 1
ATOM 870 C C . GLU A 1 108 ? 22.166 7.948 -5.626 1.00 76.56 108 GLU A C 1
ATOM 872 O O . GLU A 1 108 ? 22.434 8.745 -6.524 1.00 76.56 108 GLU A O 1
ATOM 877 N N . ARG A 1 109 ? 21.243 6.994 -5.806 1.00 81.19 109 ARG A N 1
ATOM 878 C CA . ARG A 1 109 ? 20.519 6.804 -7.067 1.00 81.19 109 ARG A CA 1
ATOM 879 C C . ARG A 1 109 ? 19.077 7.268 -6.952 1.00 81.19 109 ARG A C 1
ATOM 881 O O . ARG A 1 109 ? 18.354 6.928 -6.014 1.00 81.19 109 ARG A O 1
ATOM 888 N N . GLU A 1 110 ? 18.641 8.002 -7.964 1.00 87.69 110 GLU A N 1
ATOM 889 C CA . GLU A 1 110 ? 17.241 8.355 -8.148 1.00 87.69 110 GLU A CA 1
ATOM 890 C C . GLU A 1 110 ? 16.541 7.277 -8.968 1.00 87.69 110 GLU A C 1
ATOM 892 O O . GLU A 1 110 ? 16.966 6.914 -10.065 1.00 87.69 110 GLU A O 1
ATOM 897 N N . ILE A 1 111 ? 15.460 6.739 -8.412 1.00 89.00 111 ILE A N 1
ATOM 898 C CA . ILE A 1 111 ? 14.616 5.749 -9.066 1.00 89.00 111 ILE A CA 1
ATOM 899 C C . ILE A 1 111 ? 13.267 6.386 -9.325 1.00 89.00 111 ILE A C 1
ATOM 901 O O . ILE A 1 111 ? 12.567 6.814 -8.408 1.00 89.00 111 ILE A O 1
ATOM 905 N N . VAL A 1 112 ? 12.913 6.416 -10.600 1.00 93.00 112 VAL A N 1
ATOM 906 C CA . VAL A 1 112 ? 11.692 7.023 -11.108 1.00 93.00 112 VAL A CA 1
ATOM 907 C C . VAL A 1 112 ? 10.606 5.950 -11.183 1.00 93.00 112 VAL A C 1
ATOM 909 O O . VAL A 1 112 ? 10.746 4.960 -11.901 1.00 93.00 112 VAL A O 1
ATOM 912 N N . LEU A 1 113 ? 9.529 6.124 -10.418 1.00 94.25 113 LEU A N 1
ATOM 913 C CA . LEU A 1 113 ? 8.394 5.205 -10.353 1.00 94.25 113 LEU A CA 1
ATOM 914 C C . LEU A 1 113 ? 7.173 5.840 -11.034 1.00 94.25 113 LEU A C 1
ATOM 916 O O . LEU A 1 113 ? 6.647 6.828 -10.523 1.00 94.25 113 LEU A O 1
ATOM 920 N N . PRO A 1 114 ? 6.697 5.303 -12.171 1.00 94.62 114 PRO A N 1
ATOM 921 C CA . PRO A 1 114 ? 5.512 5.832 -12.833 1.00 94.62 114 PRO A CA 1
ATOM 922 C C . PRO A 1 114 ? 4.237 5.423 -12.089 1.00 94.62 114 PRO A C 1
ATOM 924 O O . PRO A 1 114 ? 4.134 4.298 -11.587 1.00 94.62 114 PRO A O 1
ATOM 927 N N . PHE A 1 115 ? 3.231 6.299 -12.088 1.00 95.44 115 PHE A N 1
ATOM 928 C CA . PHE A 1 115 ? 1.879 5.950 -11.652 1.00 95.44 115 PHE A CA 1
ATOM 929 C C . PHE A 1 115 ? 1.171 5.146 -12.753 1.00 95.44 115 PHE A C 1
ATOM 931 O O . PHE A 1 115 ? 0.463 5.678 -13.602 1.00 95.44 115 PHE A O 1
ATOM 938 N N . ARG A 1 116 ? 1.445 3.840 -12.786 1.00 94.56 116 ARG A N 1
ATOM 939 C CA . ARG A 1 116 ? 0.856 2.884 -13.730 1.00 94.56 116 ARG A CA 1
ATOM 940 C C . ARG A 1 116 ? 0.819 1.501 -13.098 1.00 94.56 116 ARG A C 1
ATOM 942 O O . ARG A 1 116 ? 1.779 1.115 -12.432 1.00 94.56 116 ARG A O 1
ATOM 949 N N . GLU A 1 117 ? -0.219 0.724 -13.371 1.00 94.50 117 GLU A N 1
ATOM 950 C CA . GLU A 1 117 ? -0.301 -0.687 -12.975 1.00 94.50 117 GLU A CA 1
ATOM 951 C C . GLU A 1 117 ? 0.905 -1.500 -13.466 1.00 94.50 117 GLU A C 1
ATOM 953 O O . GLU A 1 117 ? 1.467 -1.228 -14.531 1.00 94.50 117 GLU A O 1
ATOM 958 N N . LEU A 1 118 ? 1.344 -2.468 -12.660 1.00 94.31 118 LEU A N 1
ATOM 959 C CA . LEU A 1 118 ? 2.343 -3.452 -13.077 1.00 94.31 118 LEU A CA 1
ATOM 960 C C . LEU A 1 118 ? 1.645 -4.557 -13.865 1.00 94.31 118 LEU A C 1
ATOM 962 O O . LEU A 1 118 ? 0.663 -5.116 -13.384 1.00 94.31 118 LEU A O 1
ATOM 966 N N . ALA A 1 119 ? 2.162 -4.890 -15.048 1.00 91.38 119 ALA A N 1
ATOM 967 C CA . ALA A 1 119 ? 1.660 -6.039 -15.784 1.00 91.38 119 ALA A CA 1
ATOM 968 C C . ALA A 1 119 ? 2.170 -7.337 -15.146 1.00 91.38 119 ALA A C 1
ATOM 970 O O . ALA A 1 119 ? 3.269 -7.377 -14.592 1.00 91.38 119 ALA A O 1
ATOM 971 N N . ALA A 1 120 ? 1.406 -8.424 -15.278 1.00 87.44 120 ALA A N 1
ATOM 972 C CA . ALA A 1 120 ? 1.834 -9.748 -14.820 1.00 87.44 120 ALA A CA 1
ATOM 973 C C . ALA A 1 120 ? 3.166 -10.188 -15.463 1.00 87.44 120 ALA A C 1
ATOM 975 O O . ALA A 1 120 ? 3.969 -10.866 -14.830 1.00 87.44 120 ALA A O 1
ATOM 976 N N . THR A 1 121 ? 3.428 -9.749 -16.698 1.00 89.44 121 THR A N 1
ATOM 977 C CA . THR A 1 121 ? 4.684 -9.998 -17.422 1.00 89.44 121 THR A CA 1
ATOM 978 C C . THR A 1 121 ? 5.886 -9.245 -16.857 1.00 89.44 121 THR A C 1
ATOM 980 O O . THR A 1 121 ? 7.018 -9.622 -17.141 1.00 89.44 121 THR A O 1
ATOM 983 N N . ASP A 1 122 ? 5.657 -8.190 -16.072 1.00 89.38 122 ASP A N 1
ATOM 984 C CA . ASP A 1 122 ? 6.717 -7.374 -15.473 1.00 89.38 122 ASP A CA 1
ATOM 985 C C . ASP A 1 122 ? 7.120 -7.881 -14.080 1.00 89.38 122 ASP A C 1
ATOM 987 O O . ASP A 1 122 ? 8.002 -7.299 -13.442 1.00 89.38 122 ASP A O 1
ATOM 991 N N . LEU A 1 123 ? 6.455 -8.923 -13.568 1.00 90.00 123 LEU A N 1
ATOM 992 C CA . LEU A 1 123 ? 6.694 -9.417 -12.220 1.00 90.00 123 LEU A CA 1
ATOM 993 C C . LEU A 1 123 ? 8.017 -10.193 -12.133 1.00 90.00 123 LEU A C 1
ATOM 995 O O . LEU A 1 123 ? 8.317 -11.010 -13.006 1.00 90.00 123 LEU A O 1
ATOM 999 N N . PRO A 1 124 ? 8.811 -9.997 -11.065 1.00 85.38 124 PRO A N 1
ATOM 1000 C CA . PRO A 1 124 ? 9.980 -10.825 -10.818 1.00 85.38 124 PRO A CA 1
ATOM 1001 C C . PRO A 1 124 ? 9.575 -12.286 -10.593 1.00 85.38 124 PRO A C 1
ATOM 1003 O O . PRO A 1 124 ? 8.492 -12.571 -10.077 1.00 85.38 124 PRO A O 1
ATOM 1006 N N . ALA A 1 125 ? 10.475 -13.216 -10.914 1.00 85.75 125 ALA A N 1
ATOM 1007 C CA . ALA A 1 125 ? 10.259 -14.634 -10.641 1.00 85.75 125 ALA A CA 1
ATOM 1008 C C . ALA A 1 125 ? 9.945 -14.874 -9.151 1.00 85.75 125 ALA A C 1
ATOM 1010 O O . ALA A 1 125 ? 10.600 -14.312 -8.269 1.00 85.75 125 ALA A O 1
ATOM 1011 N N . GLY A 1 126 ? 8.934 -15.704 -8.882 1.00 87.06 126 GLY A N 1
ATOM 1012 C CA . GLY A 1 126 ? 8.469 -16.002 -7.525 1.00 87.06 126 GLY A CA 1
ATOM 1013 C C . GLY A 1 126 ? 7.551 -14.938 -6.913 1.00 87.06 126 GLY A C 1
ATOM 1014 O O . GLY A 1 126 ? 7.389 -14.920 -5.695 1.00 87.06 126 GLY A O 1
ATOM 1015 N N . PHE A 1 127 ? 6.957 -14.048 -7.714 1.00 90.12 127 PHE A N 1
ATOM 1016 C CA . PHE A 1 127 ? 5.970 -13.069 -7.252 1.00 90.12 127 PHE A CA 1
ATOM 1017 C C . PHE A 1 127 ? 4.637 -13.190 -7.996 1.00 90.12 127 PHE A C 1
ATOM 1019 O O . PHE A 1 127 ? 4.588 -13.586 -9.159 1.00 90.12 127 PHE A O 1
ATOM 1026 N N . CYS A 1 128 ? 3.556 -12.794 -7.328 1.00 92.25 128 CYS A N 1
ATOM 1027 C CA . CYS A 1 128 ? 2.232 -12.618 -7.924 1.00 92.25 128 CYS A CA 1
ATOM 1028 C C . CYS A 1 128 ? 1.444 -11.509 -7.241 1.00 92.25 128 CYS A C 1
ATOM 1030 O O . CYS A 1 128 ? 1.868 -10.959 -6.227 1.00 92.25 128 CYS A O 1
ATOM 1032 N N . PHE A 1 129 ? 0.278 -11.205 -7.800 1.00 94.06 129 PHE A N 1
ATOM 1033 C CA . PHE A 1 129 ? -0.730 -10.406 -7.123 1.00 94.06 129 PHE A CA 1
ATOM 1034 C C . PHE A 1 129 ? -1.628 -11.291 -6.264 1.00 94.06 129 PHE A C 1
ATOM 1036 O O . PHE A 1 129 ? -2.030 -12.378 -6.685 1.00 94.06 129 PHE A O 1
ATOM 1043 N N . ASP A 1 130 ? -1.954 -10.811 -5.071 1.00 94.31 130 ASP A N 1
ATOM 1044 C CA . ASP A 1 130 ? -2.945 -11.438 -4.209 1.00 94.31 130 ASP A CA 1
ATOM 1045 C C . ASP A 1 130 ? -4.389 -11.076 -4.612 1.00 94.31 130 ASP A C 1
ATOM 1047 O O . ASP A 1 130 ? -4.648 -10.389 -5.603 1.00 94.31 130 ASP A O 1
ATOM 1051 N N . ARG A 1 131 ? -5.361 -11.516 -3.802 1.00 95.50 131 ARG A N 1
ATOM 1052 C CA . ARG A 1 131 ? -6.795 -11.264 -4.028 1.00 95.50 131 ARG A CA 1
ATOM 1053 C C . ARG A 1 131 ? -7.209 -9.786 -3.976 1.00 95.50 131 ARG A C 1
ATOM 1055 O O . ARG A 1 131 ? -8.335 -9.472 -4.352 1.00 95.50 131 ARG A O 1
ATOM 1062 N N . PHE A 1 132 ? -6.361 -8.904 -3.454 1.00 96.69 132 PHE A N 1
ATOM 1063 C CA . PHE A 1 132 ? -6.576 -7.459 -3.391 1.00 96.69 132 PHE A CA 1
ATOM 1064 C C . PHE A 1 132 ? -5.662 -6.696 -4.357 1.00 96.69 132 PHE A C 1
ATOM 1066 O O . PHE A 1 132 ? -5.633 -5.465 -4.316 1.00 96.69 132 PHE A O 1
ATOM 1073 N N . GLY A 1 133 ? -4.948 -7.416 -5.228 1.00 95.38 133 GLY A N 1
ATOM 1074 C CA . GLY A 1 133 ? -4.066 -6.866 -6.246 1.00 95.38 133 GLY A CA 1
ATOM 1075 C C . GLY A 1 133 ? -2.670 -6.507 -5.742 1.00 95.38 133 GLY A C 1
ATOM 1076 O O . GLY A 1 133 ? -1.894 -5.951 -6.515 1.00 95.38 133 GLY A O 1
ATOM 1077 N N . LEU A 1 134 ? -2.322 -6.779 -4.481 1.00 95.94 134 LEU A N 1
ATOM 1078 C CA . LEU A 1 134 ? -1.019 -6.416 -3.930 1.00 95.94 134 LEU A CA 1
ATOM 1079 C C . LEU A 1 134 ? 0.045 -7.434 -4.349 1.00 95.94 134 LEU A C 1
ATOM 1081 O O . LEU A 1 134 ? -0.176 -8.642 -4.315 1.00 95.94 134 LEU A O 1
ATOM 1085 N N . LEU A 1 135 ? 1.217 -6.939 -4.735 1.00 93.88 135 LEU A N 1
ATOM 1086 C CA . LEU A 1 135 ? 2.366 -7.755 -5.097 1.00 93.88 135 LEU A CA 1
ATOM 1087 C C . LEU A 1 135 ? 2.928 -8.473 -3.862 1.00 93.88 135 LEU A C 1
ATOM 1089 O O . LEU A 1 135 ? 3.418 -7.826 -2.933 1.00 93.88 135 LEU A O 1
ATOM 1093 N N . ILE A 1 136 ? 2.919 -9.803 -3.894 1.00 91.81 136 ILE A N 1
ATOM 1094 C CA . ILE A 1 136 ? 3.439 -10.679 -2.844 1.00 91.81 136 ILE A CA 1
ATOM 1095 C C . ILE A 1 136 ? 4.487 -11.651 -3.386 1.00 91.81 136 ILE A C 1
ATOM 1097 O O . ILE A 1 136 ? 4.475 -12.012 -4.564 1.00 91.81 136 ILE A O 1
ATOM 1101 N N . ARG A 1 137 ? 5.408 -12.086 -2.517 1.00 89.12 137 ARG A N 1
ATOM 1102 C CA . ARG A 1 137 ? 6.334 -13.180 -2.835 1.00 89.12 137 ARG A CA 1
ATOM 1103 C C . ARG A 1 137 ? 5.632 -14.513 -2.587 1.00 89.12 137 ARG A C 1
ATOM 1105 O O . ARG A 1 137 ? 5.187 -14.763 -1.467 1.00 89.12 137 ARG A O 1
ATOM 1112 N N . MET A 1 138 ? 5.562 -15.357 -3.610 1.00 83.12 138 MET A N 1
ATOM 1113 C CA . MET A 1 138 ? 5.073 -16.722 -3.465 1.00 83.12 138 MET A CA 1
ATOM 1114 C C . MET A 1 138 ? 6.056 -17.555 -2.649 1.00 83.12 138 MET A C 1
ATOM 1116 O O . MET A 1 138 ? 7.276 -17.385 -2.742 1.00 83.12 138 MET A O 1
ATOM 1120 N N . GLU A 1 139 ? 5.512 -18.486 -1.874 1.00 73.44 139 GLU A N 1
ATOM 1121 C CA . GLU A 1 139 ? 6.308 -19.579 -1.344 1.00 73.44 139 GLU A CA 1
ATOM 1122 C C . GLU A 1 139 ? 6.750 -20.446 -2.522 1.00 73.44 139 GLU A C 1
ATOM 1124 O O . GLU A 1 139 ? 5.929 -20.962 -3.282 1.00 73.44 139 GLU A O 1
ATOM 1129 N N . GLU A 1 140 ? 8.060 -20.537 -2.727 1.00 60.94 140 GLU A N 1
ATOM 1130 C CA . GLU A 1 140 ? 8.616 -21.450 -3.710 1.00 60.94 140 GLU A CA 1
ATOM 1131 C C . GLU A 1 140 ? 8.345 -22.857 -3.186 1.00 60.94 140 GLU A C 1
ATOM 1133 O O . GLU A 1 140 ? 8.958 -23.286 -2.207 1.00 60.94 140 GLU A O 1
ATOM 1138 N N . GLN A 1 141 ? 7.383 -23.556 -3.795 1.00 42.84 141 GLN A N 1
ATOM 1139 C CA . GLN A 1 141 ? 7.275 -24.995 -3.616 1.00 42.84 141 GLN A CA 1
ATOM 1140 C C . GLN A 1 141 ? 8.616 -25.557 -4.078 1.00 42.84 141 GLN A C 1
ATOM 1142 O O . GLN A 1 141 ? 8.886 -25.631 -5.277 1.00 42.84 141 GLN A O 1
ATOM 1147 N N . ARG A 1 142 ? 9.499 -25.891 -3.128 1.00 43.22 142 ARG A N 1
ATOM 1148 C CA . ARG A 1 142 ? 10.630 -26.758 -3.441 1.00 43.22 142 ARG A CA 1
ATOM 1149 C C . ARG A 1 142 ? 10.014 -27.980 -4.119 1.00 43.22 142 ARG A C 1
ATOM 1151 O O . ARG A 1 142 ? 9.093 -28.544 -3.525 1.00 43.22 142 ARG A O 1
ATOM 1158 N N . PRO A 1 143 ? 10.469 -28.388 -5.318 1.00 41.19 143 PRO A N 1
ATOM 1159 C CA . PRO A 1 143 ? 10.154 -29.726 -5.776 1.00 41.19 143 PRO A CA 1
ATOM 1160 C C . PRO A 1 143 ? 10.586 -30.644 -4.640 1.00 41.19 143 PRO A C 1
ATOM 1162 O O . PRO A 1 143 ? 11.730 -30.571 -4.181 1.00 41.19 143 PRO A O 1
ATOM 1165 N N . GLU A 1 144 ? 9.612 -31.369 -4.102 1.00 40.97 144 GLU A N 1
ATOM 1166 C CA . GLU A 1 144 ? 9.800 -32.366 -3.067 1.00 40.97 144 GLU A CA 1
ATOM 1167 C C . GLU A 1 144 ? 10.996 -33.200 -3.518 1.00 40.97 144 GLU A C 1
ATOM 1169 O O . GLU A 1 144 ? 10.973 -33.812 -4.589 1.00 40.97 144 GLU A O 1
ATOM 1174 N N . SER A 1 145 ? 12.113 -33.080 -2.800 1.00 47.25 145 SER A N 1
ATOM 1175 C CA . SER A 1 145 ? 13.295 -33.867 -3.101 1.00 47.25 145 SER A CA 1
ATOM 1176 C C . SER A 1 145 ? 12.844 -35.313 -3.019 1.00 47.25 145 SER A C 1
ATOM 1178 O O . SER A 1 145 ? 12.477 -35.765 -1.932 1.00 47.25 145 SER A O 1
ATOM 1180 N N . VAL A 1 146 ? 12.819 -35.994 -4.169 1.00 53.28 146 VAL A N 1
ATOM 1181 C CA . VAL A 1 146 ? 12.632 -37.442 -4.245 1.00 53.28 146 VAL A CA 1
ATOM 1182 C C . VAL A 1 146 ? 13.508 -38.039 -3.147 1.00 53.28 146 VAL A C 1
ATOM 1184 O O . VAL A 1 146 ? 14.691 -37.687 -3.096 1.00 53.28 146 VAL A O 1
ATOM 1187 N N . PRO A 1 147 ? 12.967 -38.853 -2.226 1.00 41.75 147 PRO A N 1
ATOM 1188 C CA . PRO A 1 147 ? 13.792 -39.431 -1.186 1.00 41.75 147 PRO A CA 1
ATOM 1189 C C . PRO A 1 147 ? 14.838 -40.327 -1.855 1.00 41.75 147 PRO A C 1
ATOM 1191 O O . PRO A 1 147 ? 14.533 -41.425 -2.316 1.00 41.75 147 PRO A O 1
ATOM 1194 N N . GLU A 1 148 ? 16.083 -39.850 -1.911 1.00 49.66 148 GLU A N 1
ATOM 1195 C CA . GLU A 1 148 ? 17.258 -40.700 -2.065 1.00 49.66 148 GLU A CA 1
ATOM 1196 C C . GLU A 1 148 ? 17.386 -41.532 -0.784 1.00 49.66 148 GLU A C 1
ATOM 1198 O O . GLU A 1 148 ? 18.072 -41.182 0.172 1.00 49.66 148 GLU A O 1
ATOM 1203 N N . GLY A 1 149 ? 16.644 -42.636 -0.756 1.00 40.41 149 GLY A N 1
ATOM 1204 C CA . GLY A 1 149 ? 16.780 -43.727 0.196 1.00 40.41 149 GLY A CA 1
ATOM 1205 C C . GLY A 1 149 ? 16.802 -45.023 -0.598 1.00 40.41 149 GLY A C 1
ATOM 1206 O O . GLY A 1 149 ? 15.755 -45.590 -0.896 1.00 40.41 149 GLY A O 1
ATOM 1207 N N . GLY A 1 150 ? 17.997 -45.426 -1.026 1.00 40.50 150 GLY A N 1
ATOM 1208 C CA . GLY A 1 150 ? 18.202 -46.571 -1.904 1.00 40.50 150 GLY A CA 1
ATOM 1209 C C . GLY A 1 150 ? 17.944 -47.931 -1.255 1.00 40.50 150 GLY A C 1
ATOM 1210 O O . GLY A 1 150 ? 18.023 -48.088 -0.041 1.00 40.50 150 GLY A O 1
ATOM 1211 N N . VAL A 1 151 ? 17.749 -48.932 -2.113 1.00 36.06 151 VAL A N 1
ATOM 1212 C CA . VAL A 1 151 ? 18.151 -50.321 -1.870 1.00 36.06 151 VAL A CA 1
ATOM 1213 C C . VAL A 1 151 ? 18.691 -50.863 -3.194 1.00 36.06 151 VAL A C 1
ATOM 1215 O O . VAL A 1 151 ? 17.948 -51.029 -4.158 1.00 36.06 151 VAL A O 1
ATOM 1218 N N . MET A 1 152 ? 19.999 -51.121 -3.241 1.00 44.03 152 MET A N 1
ATOM 1219 C CA . MET A 1 152 ? 20.578 -52.057 -4.202 1.00 44.03 152 MET A CA 1
ATOM 1220 C C . MET A 1 152 ? 20.185 -53.463 -3.753 1.00 44.03 152 MET A C 1
ATOM 1222 O O . MET A 1 152 ? 20.610 -53.890 -2.682 1.00 44.03 152 MET A O 1
ATOM 1226 N N . ILE A 1 153 ? 19.395 -54.167 -4.560 1.00 38.09 153 ILE A N 1
ATOM 1227 C CA . ILE A 1 153 ? 19.305 -55.628 -4.515 1.00 38.09 153 ILE A CA 1
ATOM 1228 C C . ILE A 1 153 ? 19.381 -56.176 -5.939 1.00 38.09 153 ILE A C 1
ATOM 1230 O O . ILE A 1 153 ? 18.582 -55.815 -6.794 1.00 38.09 153 ILE A O 1
ATOM 1234 N N . ASP A 1 154 ? 20.415 -56.992 -6.124 1.00 36.78 154 ASP A N 1
ATOM 1235 C CA . ASP A 1 154 ? 20.709 -58.009 -7.132 1.00 36.78 154 ASP A CA 1
ATOM 1236 C C . ASP A 1 154 ? 20.278 -57.829 -8.592 1.00 36.78 154 ASP A C 1
ATOM 1238 O O . ASP A 1 154 ? 19.123 -57.627 -8.962 1.00 36.78 154 ASP A O 1
ATOM 1242 N N . GLY A 1 155 ? 21.286 -57.989 -9.451 1.00 45.75 155 GLY A N 1
ATOM 1243 C CA . GLY A 1 155 ? 21.186 -57.825 -10.884 1.00 45.75 155 GLY A CA 1
ATOM 1244 C C . GLY A 1 155 ? 20.231 -58.807 -11.548 1.00 45.75 155 GLY A C 1
ATOM 1245 O O . GLY A 1 155 ? 20.368 -60.017 -11.421 1.00 45.75 155 GLY A O 1
ATOM 1246 N N . VAL A 1 156 ? 19.374 -58.251 -12.396 1.00 35.81 156 VAL A N 1
ATOM 1247 C CA . VAL A 1 156 ? 19.065 -58.785 -13.721 1.00 35.81 156 VAL A CA 1
ATOM 1248 C C . VAL A 1 156 ? 18.954 -57.579 -14.649 1.00 35.81 156 VAL A C 1
ATOM 1250 O O . VAL A 1 156 ? 18.123 -56.693 -14.457 1.00 35.81 156 VAL A O 1
ATOM 1253 N N . VAL A 1 157 ? 19.820 -57.541 -15.660 1.00 35.09 157 VAL A N 1
ATOM 1254 C CA . VAL A 1 157 ? 19.670 -56.661 -16.820 1.00 35.09 157 VAL A CA 1
ATOM 1255 C C . VAL A 1 157 ? 18.350 -57.027 -17.495 1.00 35.09 157 VAL A C 1
ATOM 1257 O O . VAL A 1 157 ? 18.180 -58.156 -17.943 1.00 35.09 157 VAL A O 1
ATOM 1260 N N . SER A 1 158 ? 17.410 -56.087 -17.558 1.00 34.19 158 SER A N 1
ATOM 1261 C CA . SER A 1 158 ? 16.245 -56.187 -18.439 1.00 34.19 158 SER A CA 1
ATOM 1262 C C . SER A 1 158 ? 16.281 -55.040 -19.434 1.00 34.19 158 SER A C 1
ATOM 1264 O O . SER A 1 158 ? 15.934 -53.894 -19.163 1.00 34.19 158 SER A O 1
ATOM 1266 N N . GLU A 1 159 ? 16.811 -55.431 -20.580 1.00 36.97 159 GLU A N 1
ATOM 1267 C CA . GLU A 1 159 ? 16.905 -54.774 -21.867 1.00 36.97 159 GLU A CA 1
ATOM 1268 C C . GLU A 1 159 ? 15.567 -54.144 -22.292 1.00 36.97 159 GLU A C 1
ATOM 1270 O O . GLU A 1 159 ? 14.589 -54.844 -22.538 1.00 36.97 159 GLU A O 1
ATOM 1275 N N . TRP A 1 160 ? 15.528 -52.816 -22.421 1.00 31.84 160 TRP A N 1
ATOM 1276 C CA . TRP A 1 160 ? 14.491 -52.117 -23.183 1.00 31.84 160 TRP A CA 1
ATOM 1277 C C . TRP A 1 160 ? 15.136 -51.031 -24.034 1.00 31.84 160 TRP A C 1
ATOM 1279 O O . TRP A 1 160 ? 15.353 -49.914 -23.570 1.00 31.84 160 TRP A O 1
ATOM 1289 N N . SER A 1 161 ? 15.451 -51.369 -25.287 1.00 35.62 161 SER A N 1
ATOM 1290 C CA . SER A 1 161 ? 15.507 -50.421 -26.411 1.00 35.62 161 SER A CA 1
ATOM 1291 C C . SER A 1 161 ? 15.525 -51.161 -27.758 1.00 35.62 161 SER A C 1
ATOM 1293 O O . SER A 1 161 ? 16.541 -51.239 -28.439 1.00 35.62 161 SER A O 1
ATOM 1295 N N . GLN A 1 162 ? 14.364 -51.674 -28.169 1.00 38.06 162 GLN A N 1
ATOM 1296 C CA . GLN A 1 162 ? 13.932 -51.636 -29.575 1.00 38.06 162 GLN A CA 1
ATOM 1297 C C . GLN A 1 162 ? 13.032 -50.385 -29.675 1.00 38.06 162 GLN A C 1
ATOM 1299 O O . GLN A 1 162 ? 12.262 -50.126 -28.761 1.00 38.06 162 GLN A O 1
ATOM 1304 N N . GLN A 1 163 ? 13.062 -49.505 -30.672 1.00 36.56 163 GLN A N 1
ATOM 1305 C CA . GLN A 1 163 ? 13.382 -49.674 -32.076 1.00 36.56 163 GLN A CA 1
ATOM 1306 C C . GLN A 1 163 ? 13.646 -48.274 -32.663 1.00 36.56 163 GLN A C 1
ATOM 1308 O O . GLN A 1 163 ? 12.766 -47.414 -32.644 1.00 36.56 163 GLN A O 1
ATOM 1313 N N . VAL A 1 164 ? 14.831 -48.045 -33.229 1.00 38.72 164 VAL A N 1
ATOM 1314 C CA . VAL A 1 164 ? 15.037 -46.979 -34.217 1.00 38.72 164 VAL A CA 1
ATOM 1315 C C . VAL A 1 164 ? 14.758 -47.591 -35.584 1.00 38.72 164 VAL A C 1
ATOM 1317 O O . VAL A 1 164 ? 15.452 -48.515 -35.997 1.00 38.72 164 VAL A O 1
ATOM 1320 N N . GLN A 1 165 ? 13.786 -47.055 -36.319 1.00 38.12 165 GLN A N 1
ATOM 1321 C CA . GLN A 1 165 ? 13.777 -47.171 -37.776 1.00 38.12 165 GLN A CA 1
ATOM 1322 C C . GLN A 1 165 ? 13.724 -45.774 -38.392 1.00 38.12 165 GLN A C 1
ATOM 1324 O O . GLN A 1 165 ? 12.712 -45.080 -38.339 1.00 38.12 165 GLN A O 1
ATOM 1329 N N . ARG A 1 166 ? 14.846 -45.374 -38.994 1.00 38.19 166 ARG A N 1
ATOM 1330 C CA . ARG A 1 166 ? 14.887 -44.405 -40.092 1.00 38.19 166 ARG A CA 1
ATOM 1331 C C . ARG A 1 166 ? 15.230 -45.174 -41.373 1.00 38.19 166 ARG A C 1
ATOM 1333 O O . ARG A 1 166 ? 16.127 -46.018 -41.323 1.00 38.19 166 ARG A O 1
ATOM 1340 N N . PRO A 1 167 ? 14.556 -44.910 -42.503 1.00 45.72 167 PRO A N 1
ATOM 1341 C CA . PRO A 1 167 ? 14.879 -45.550 -43.768 1.00 45.72 167 PRO A CA 1
ATOM 1342 C C 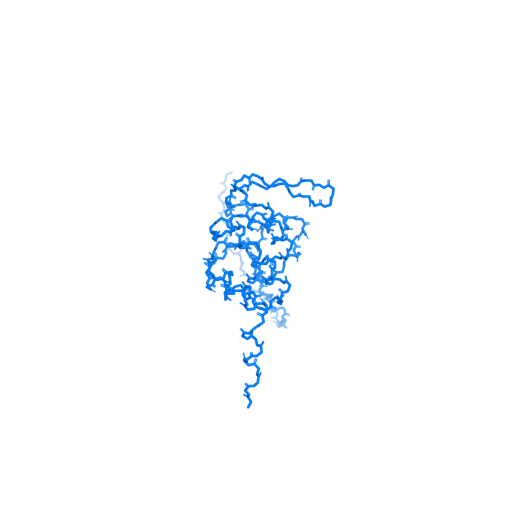. PRO A 1 167 ? 16.125 -44.912 -44.397 1.00 45.72 167 PRO A C 1
ATOM 1344 O O . PRO A 1 167 ? 16.351 -43.707 -44.290 1.00 45.72 167 PRO A O 1
ATOM 1347 N N . ARG A 1 168 ? 16.922 -45.748 -45.068 1.00 39.19 168 ARG A N 1
ATOM 1348 C CA . ARG A 1 168 ? 18.051 -45.345 -45.913 1.00 39.19 168 ARG A CA 1
ATOM 1349 C C . ARG A 1 168 ? 17.559 -44.690 -47.208 1.00 39.19 168 ARG A C 1
ATOM 1351 O O . ARG A 1 168 ? 16.681 -45.253 -47.862 1.00 39.19 168 ARG A O 1
ATOM 1358 N N . LYS A 1 169 ? 18.228 -43.615 -47.623 1.00 47.62 169 LYS A N 1
ATOM 1359 C CA . LYS A 1 169 ? 18.829 -43.470 -48.957 1.00 47.62 169 LYS A CA 1
ATOM 1360 C C . LYS A 1 169 ? 20.121 -42.680 -48.823 1.00 47.62 169 LYS A C 1
ATOM 1362 O O . LYS A 1 169 ? 20.119 -41.726 -48.018 1.00 47.62 169 LYS A O 1
#

pLDDT: mean 79.74, std 22.13, range [31.84, 98.31]

Foldseek 3Di:
DPPPPVVVCPDLLNVLLVLLCQQQNPVLCVQQVQVVVDNVSSNLSSLLCVLVRHLVQLQLQLQQVLQVVDVVCDPPRQDQGSNRDDSVSSVQSNVCSDQAWDWDDDPNDTDIGGNDHDDPVNHDPQWDADPSGHIGGHDPPDPPPDPPPDDDDDDDDDDDDDDDDDDDD